Protein AF-A0AA37HU40-F1 (afdb_monomer_lite)

Organism: NCBI:txid374424

Foldseek 3Di:
DPDDPPDDPLLVVLVVLCVQQAAPDDLVSLVVSVVVLVVVLVVCVVVVHDPVSNVSSVVSNVSSVCRNDVPDPPPPPPPPPPPPDPDDDD

Structure (mmCIF, N/CA/C/O backbone):
data_AF-A0AA37HU40-F1
#
_entry.id   AF-A0AA37HU40-F1
#
loop_
_atom_site.group_PDB
_atom_site.id
_atom_site.type_symbol
_atom_site.label_atom_id
_atom_site.label_alt_id
_atom_site.label_comp_id
_atom_site.label_asym_id
_atom_site.label_entity_id
_atom_site.label_seq_id
_atom_site.pdbx_PDB_ins_code
_atom_site.Cartn_x
_atom_site.Cartn_y
_atom_site.Cartn_z
_atom_site.occupancy
_atom_site.B_iso_or_equiv
_atom_site.auth_seq_id
_atom_site.auth_comp_id
_atom_site.auth_asym_id
_atom_site.auth_atom_id
_atom_site.pdbx_PDB_model_num
ATOM 1 N N . MET A 1 1 ? 28.253 -13.503 7.922 1.00 45.81 1 MET A N 1
ATOM 2 C CA . MET A 1 1 ? 26.828 -13.133 7.791 1.00 45.81 1 MET A CA 1
ATOM 3 C C . MET A 1 1 ? 26.527 -13.023 6.309 1.00 45.81 1 MET A C 1
ATOM 5 O O . MET A 1 1 ? 27.379 -12.467 5.622 1.00 45.81 1 MET A O 1
ATOM 9 N N . PRO A 1 2 ? 25.434 -13.609 5.793 1.00 48.03 2 PRO A N 1
ATOM 10 C CA . PRO A 1 2 ? 25.098 -13.443 4.383 1.00 48.03 2 PRO A CA 1
ATOM 11 C C . PRO A 1 2 ? 24.848 -11.952 4.098 1.00 48.03 2 PRO A C 1
ATOM 13 O O . PRO A 1 2 ? 24.357 -11.253 4.991 1.00 48.03 2 PRO A O 1
ATOM 16 N N . PRO A 1 3 ? 25.222 -11.443 2.913 1.00 54.69 3 PRO A N 1
ATOM 17 C CA . PRO A 1 3 ? 24.932 -10.068 2.541 1.00 54.69 3 PRO A CA 1
ATOM 18 C C . PRO A 1 3 ? 23.414 -9.897 2.490 1.00 54.69 3 PRO A C 1
ATOM 20 O O . PRO A 1 3 ? 22.721 -10.619 1.778 1.00 54.69 3 PRO A O 1
ATOM 23 N N . VAL A 1 4 ? 22.899 -8.976 3.300 1.00 59.94 4 VAL A N 1
ATOM 24 C CA . VAL A 1 4 ? 21.511 -8.532 3.193 1.00 59.94 4 VAL A CA 1
ATOM 25 C C . V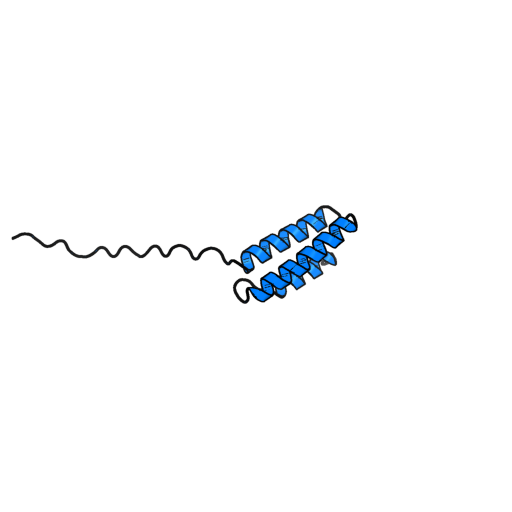AL A 1 4 ? 21.459 -7.700 1.920 1.00 59.94 4 VAL A C 1
ATOM 27 O O . VAL A 1 4 ? 22.118 -6.662 1.846 1.00 59.94 4 VAL A O 1
ATOM 30 N N . GLU A 1 5 ? 20.774 -8.195 0.889 1.00 58.81 5 GLU A N 1
ATOM 31 C CA . GLU A 1 5 ? 20.570 -7.406 -0.323 1.00 58.81 5 GLU A CA 1
ATOM 32 C C . GLU A 1 5 ? 19.895 -6.078 0.041 1.00 58.81 5 GLU A C 1
ATOM 34 O O . GLU A 1 5 ? 19.017 -6.060 0.913 1.00 58.81 5 GLU A O 1
ATOM 39 N N . PRO A 1 6 ? 20.309 -4.958 -0.578 1.00 58.19 6 PRO A N 1
ATOM 40 C CA . PRO A 1 6 ? 19.695 -3.672 -0.308 1.00 58.19 6 PRO A CA 1
ATOM 41 C C . PRO A 1 6 ? 18.212 -3.761 -0.657 1.00 58.19 6 PRO A C 1
ATOM 43 O O . PRO A 1 6 ? 17.830 -4.033 -1.796 1.00 58.19 6 PRO A O 1
ATOM 46 N N . VAL A 1 7 ? 17.378 -3.552 0.356 1.00 64.19 7 VAL A N 1
ATOM 47 C CA . VAL A 1 7 ? 15.933 -3.479 0.201 1.00 64.19 7 VAL A CA 1
ATOM 48 C C . VAL A 1 7 ? 15.636 -2.356 -0.794 1.00 64.19 7 VAL A C 1
ATOM 50 O O . VAL A 1 7 ? 16.153 -1.247 -0.668 1.00 64.19 7 VAL A O 1
ATOM 53 N N . SER A 1 8 ? 14.851 -2.657 -1.834 1.00 72.50 8 SER A N 1
ATOM 54 C CA . SER A 1 8 ? 14.454 -1.649 -2.822 1.00 72.50 8 SER A CA 1
ATOM 55 C C . SER A 1 8 ? 13.823 -0.448 -2.097 1.00 72.50 8 SER A C 1
ATOM 57 O O . SER A 1 8 ? 12.988 -0.662 -1.216 1.00 72.50 8 SER A O 1
ATOM 59 N N . PRO A 1 9 ? 14.153 0.807 -2.456 1.00 76.19 9 PRO A N 1
ATOM 60 C CA . PRO A 1 9 ? 13.650 2.000 -1.763 1.00 76.19 9 PRO A CA 1
ATOM 61 C C . PRO A 1 9 ? 12.115 2.091 -1.745 1.00 76.19 9 PRO A C 1
ATOM 63 O O . PRO A 1 9 ? 11.520 2.677 -0.837 1.00 76.19 9 PRO A O 1
ATOM 66 N N . VAL A 1 10 ? 11.447 1.462 -2.719 1.00 77.69 10 VAL A N 1
ATOM 67 C CA . VAL A 1 10 ? 9.986 1.320 -2.710 1.00 77.69 10 VAL A CA 1
ATOM 68 C C . VAL A 1 10 ? 9.530 0.403 -1.579 1.00 77.69 10 VAL A C 1
ATOM 70 O O . VAL A 1 10 ? 8.572 0.718 -0.881 1.00 77.69 10 VAL A O 1
ATOM 73 N N . LEU A 1 11 ? 10.220 -0.716 -1.368 1.00 77.31 11 LEU A N 1
ATOM 74 C CA . LEU A 1 11 ? 9.884 -1.677 -0.325 1.00 77.31 11 LEU A CA 1
ATOM 75 C C . LEU A 1 11 ? 10.030 -1.049 1.073 1.00 77.31 11 LEU A C 1
ATOM 77 O O . LEU A 1 11 ? 9.138 -1.217 1.897 1.00 77.31 11 LEU A O 1
ATOM 81 N N . ASP A 1 12 ? 11.080 -0.258 1.310 1.00 82.56 12 ASP A N 1
ATOM 82 C CA . ASP A 1 12 ? 11.263 0.492 2.567 1.00 82.56 12 ASP A CA 1
ATOM 83 C C . ASP A 1 12 ? 10.133 1.501 2.809 1.00 82.56 12 ASP A C 1
ATOM 85 O O . ASP A 1 12 ? 9.636 1.653 3.931 1.00 82.56 12 ASP A O 1
ATOM 89 N N . THR A 1 13 ? 9.676 2.160 1.743 1.00 83.00 13 THR A N 1
ATOM 90 C CA . THR A 1 13 ? 8.541 3.088 1.804 1.00 83.00 13 THR A CA 1
ATOM 91 C C . THR A 1 13 ? 7.247 2.354 2.165 1.00 83.00 13 THR A C 1
ATOM 93 O O . THR A 1 13 ? 6.481 2.819 3.011 1.00 83.00 13 THR A O 1
ATOM 96 N N . LEU A 1 14 ? 7.012 1.183 1.567 1.00 82.38 14 LEU A N 1
ATOM 97 C CA . LEU A 1 14 ? 5.845 0.349 1.854 1.00 82.38 14 LEU A CA 1
ATOM 98 C C . LEU A 1 14 ? 5.873 -0.211 3.280 1.00 82.38 14 LEU A C 1
ATOM 100 O O . LEU A 1 14 ? 4.850 -0.200 3.961 1.00 82.38 14 LEU A O 1
ATOM 104 N N . LEU A 1 15 ? 7.035 -0.659 3.754 1.00 81.06 15 LEU A N 1
ATOM 105 C CA . LEU A 1 15 ? 7.206 -1.144 5.124 1.00 81.06 15 LEU A CA 1
ATOM 106 C C . LEU A 1 15 ? 6.961 -0.031 6.144 1.00 81.06 15 LEU A C 1
ATOM 108 O O . LEU A 1 15 ? 6.271 -0.255 7.137 1.00 81.06 15 LEU A O 1
ATOM 112 N N . SER A 1 16 ? 7.455 1.177 5.870 1.00 83.62 16 SER A N 1
ATOM 113 C CA . SER A 1 16 ? 7.202 2.348 6.715 1.00 83.62 16 SER A CA 1
ATOM 114 C C . SER A 1 16 ? 5.709 2.696 6.772 1.00 83.62 16 SER A C 1
ATOM 116 O O . SER A 1 16 ? 5.175 2.934 7.852 1.00 83.62 16 SER A O 1
ATOM 118 N N . LEU A 1 17 ? 5.005 2.645 5.633 1.00 79.44 17 LEU A N 1
ATOM 119 C CA . LEU A 1 17 ? 3.549 2.847 5.569 1.00 79.44 17 LEU A CA 1
ATOM 120 C C . LEU A 1 17 ? 2.767 1.806 6.379 1.00 79.44 17 LEU A C 1
ATOM 122 O O . LEU A 1 17 ? 1.797 2.145 7.053 1.00 79.44 17 LEU A O 1
ATOM 126 N N . LEU A 1 18 ? 3.186 0.542 6.327 1.00 75.69 18 LEU A N 1
ATOM 127 C C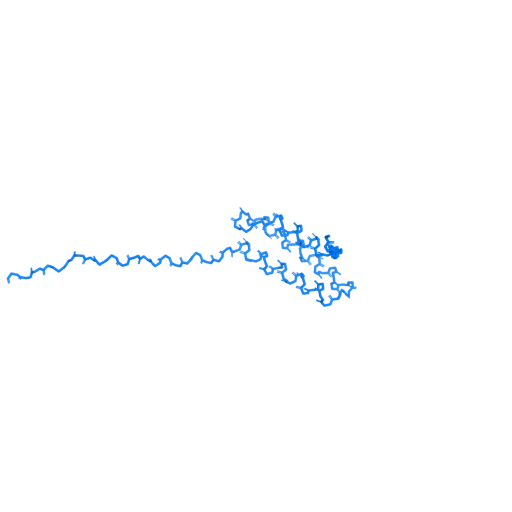A . LEU A 1 18 ? 2.558 -0.533 7.096 1.00 75.69 18 LEU A CA 1
ATOM 128 C C . LEU A 1 18 ? 2.835 -0.408 8.600 1.00 75.69 18 LEU A C 1
ATOM 130 O O . LEU A 1 18 ? 1.978 -0.759 9.409 1.00 75.69 18 LEU A O 1
ATOM 134 N N . ALA A 1 19 ? 4.000 0.117 8.984 1.00 78.88 19 ALA A N 1
ATOM 135 C CA . ALA A 1 19 ? 4.339 0.370 10.381 1.00 78.88 19 ALA A CA 1
ATOM 136 C C . ALA A 1 19 ? 3.519 1.519 10.999 1.00 78.88 19 ALA A C 1
ATOM 138 O O . ALA A 1 19 ? 3.237 1.481 12.196 1.00 78.88 19 ALA A O 1
ATOM 139 N N . GLU A 1 20 ? 3.103 2.513 10.204 1.00 72.94 20 GLU A N 1
ATOM 140 C CA . GLU A 1 20 ? 2.249 3.626 10.658 1.00 72.94 20 GLU A CA 1
ATOM 141 C C . GLU A 1 20 ? 0.816 3.191 11.014 1.00 72.94 20 GLU A C 1
ATOM 143 O O . GLU A 1 20 ? 0.160 3.846 11.825 1.00 72.94 20 GLU A O 1
ATOM 148 N N . ALA A 1 21 ? 0.326 2.086 10.444 1.00 65.62 21 ALA A N 1
ATOM 149 C CA . ALA A 1 21 ? -1.035 1.591 10.645 1.00 65.62 21 ALA A CA 1
ATOM 150 C C . ALA A 1 21 ? -1.048 0.127 11.130 1.00 65.62 21 ALA A C 1
ATOM 152 O O . ALA A 1 21 ? -1.457 -0.773 10.387 1.00 65.62 21 ALA A O 1
ATOM 153 N N . PRO A 1 22 ? -0.627 -0.146 12.382 1.00 63.72 22 PRO A N 1
ATOM 154 C CA . PRO A 1 22 ? -0.692 -1.490 12.932 1.00 63.72 22 PRO A CA 1
ATOM 155 C C . PRO A 1 22 ? -2.150 -1.990 12.994 1.00 63.72 22 PRO A C 1
ATOM 157 O O . PRO A 1 22 ? -3.068 -1.223 13.314 1.00 63.72 22 PRO A O 1
ATOM 160 N N . PRO A 1 23 ? -2.389 -3.281 12.703 1.00 62.47 23 PRO A N 1
ATOM 161 C CA . PRO A 1 23 ? -3.729 -3.848 12.581 1.00 62.47 23 PRO A CA 1
ATOM 162 C C . PRO A 1 23 ? -4.586 -3.638 13.833 1.00 62.47 23 PRO A C 1
ATOM 164 O O . PRO A 1 23 ? -4.172 -3.948 14.948 1.00 62.47 23 PRO A O 1
ATOM 167 N N . GLY A 1 24 ? -5.816 -3.152 13.633 1.00 61.00 24 GLY A N 1
ATOM 168 C CA . GLY A 1 24 ? -6.836 -3.039 14.679 1.00 61.00 24 GLY A CA 1
ATOM 169 C C . GLY A 1 24 ? -6.681 -1.878 15.667 1.00 61.00 24 GLY A C 1
ATOM 170 O O . GLY A 1 24 ? -7.468 -1.818 16.611 1.00 61.00 24 GLY A O 1
ATOM 171 N N . HIS A 1 25 ? -5.715 -0.972 15.477 1.00 61.78 25 HIS A N 1
ATOM 172 C CA . HIS A 1 25 ? -5.441 0.089 16.452 1.00 61.78 25 HIS A CA 1
ATOM 173 C C . HIS A 1 25 ? -6.110 1.433 16.137 1.00 61.78 25 HIS A C 1
ATOM 175 O O . HIS A 1 25 ? -6.659 2.054 17.047 1.00 61.78 25 HIS A O 1
ATOM 181 N N . ASP A 1 26 ? -6.095 1.872 14.873 1.00 72.88 26 ASP A N 1
ATOM 182 C CA . ASP A 1 26 ? -6.673 3.157 14.469 1.00 72.88 26 ASP A CA 1
ATOM 183 C C . ASP A 1 26 ? -7.127 3.150 12.999 1.00 72.88 26 ASP A C 1
ATOM 185 O O . ASP A 1 26 ? -6.330 3.046 12.064 1.00 72.88 26 ASP A O 1
ATOM 189 N N . ARG A 1 27 ? -8.441 3.299 12.797 1.00 74.06 27 ARG A N 1
ATOM 190 C CA . ARG A 1 27 ? -9.057 3.370 11.469 1.00 74.06 27 ARG A CA 1
ATOM 191 C C . ARG A 1 27 ? -8.588 4.597 10.682 1.00 74.06 27 ARG A C 1
ATOM 193 O O . ARG A 1 27 ? -8.396 4.482 9.477 1.00 74.06 27 ARG A O 1
ATOM 200 N N . LYS A 1 28 ? -8.379 5.745 11.337 1.00 81.12 28 LYS A N 1
ATOM 201 C CA . LYS A 1 28 ? -7.922 6.968 10.657 1.00 81.12 28 LYS A CA 1
ATOM 202 C C . LYS A 1 28 ? -6.486 6.828 10.168 1.00 81.12 28 LYS A C 1
ATOM 204 O O . LYS A 1 28 ? -6.182 7.260 9.062 1.00 81.12 28 LYS A O 1
ATOM 209 N N . ALA A 1 29 ? -5.623 6.194 10.961 1.00 79.31 29 ALA A N 1
ATOM 210 C CA . ALA A 1 29 ? -4.256 5.892 10.545 1.00 79.31 29 ALA A CA 1
ATOM 211 C C . ALA A 1 29 ? -4.238 4.966 9.318 1.00 79.31 29 ALA A C 1
ATOM 213 O O . ALA A 1 29 ? -3.496 5.213 8.371 1.00 79.31 29 ALA A O 1
ATOM 214 N N . ALA A 1 30 ? -5.108 3.951 9.291 1.00 76.75 30 ALA A N 1
ATOM 215 C CA . ALA A 1 30 ? -5.226 3.052 8.147 1.00 76.75 30 ALA A CA 1
ATOM 216 C C . ALA A 1 30 ? -5.786 3.745 6.888 1.00 76.75 30 ALA A C 1
ATOM 218 O O . ALA A 1 30 ? -5.279 3.513 5.792 1.00 76.75 30 ALA A O 1
ATOM 219 N N . GLU A 1 31 ? -6.787 4.620 7.033 1.00 80.81 31 GLU A N 1
ATOM 220 C CA . GLU A 1 31 ? -7.309 5.451 5.934 1.00 80.81 31 GLU A CA 1
ATOM 221 C C . GLU A 1 31 ? -6.216 6.388 5.384 1.00 80.81 31 GLU A C 1
ATOM 223 O O . GLU A 1 31 ? -5.996 6.438 4.175 1.00 80.81 31 GLU A O 1
ATOM 228 N N . HIS A 1 32 ? -5.449 7.046 6.257 1.00 84.06 32 HIS A N 1
ATOM 229 C CA . HIS A 1 32 ? -4.340 7.916 5.857 1.00 84.06 32 HIS A CA 1
ATOM 230 C C . HIS A 1 32 ? -3.198 7.151 5.160 1.00 84.06 32 HIS A C 1
ATOM 232 O O . HIS A 1 32 ? -2.652 7.612 4.155 1.00 84.06 32 HIS A O 1
ATOM 238 N N . ALA A 1 33 ? -2.848 5.958 5.650 1.00 84.56 33 ALA A N 1
ATOM 239 C CA . ALA A 1 33 ? -1.866 5.092 5.000 1.00 84.56 33 ALA A CA 1
ATOM 240 C C . ALA A 1 33 ? -2.347 4.626 3.613 1.00 84.56 33 ALA A C 1
ATOM 242 O O . ALA A 1 33 ? -1.553 4.586 2.671 1.00 84.56 33 ALA A O 1
ATOM 243 N N . ALA A 1 34 ? -3.645 4.340 3.460 1.00 84.19 34 ALA A N 1
ATOM 244 C CA . ALA A 1 34 ? -4.239 3.995 2.171 1.00 84.19 34 ALA A CA 1
ATOM 245 C C . ALA A 1 34 ? -4.171 5.161 1.169 1.00 84.19 34 ALA A C 1
ATOM 247 O O . ALA A 1 34 ? -3.758 4.951 0.031 1.00 84.19 34 ALA A O 1
ATOM 248 N N . GLU A 1 35 ? -4.468 6.395 1.592 1.00 87.62 35 GLU A N 1
ATOM 249 C CA . GLU A 1 35 ? -4.340 7.580 0.730 1.00 87.62 35 GLU A CA 1
ATOM 250 C C . GLU A 1 35 ? -2.901 7.804 0.245 1.00 87.62 35 GLU A C 1
ATOM 252 O O . GLU A 1 35 ? -2.665 8.178 -0.907 1.00 87.62 35 GLU A O 1
ATOM 257 N N . ARG A 1 36 ? -1.909 7.589 1.117 1.00 89.38 36 ARG A N 1
ATOM 258 C CA . ARG A 1 36 ? -0.494 7.688 0.731 1.00 89.38 36 ARG A CA 1
ATOM 259 C C . ARG A 1 36 ? -0.107 6.598 -0.266 1.00 89.38 36 ARG A C 1
ATOM 261 O O . ARG A 1 36 ? 0.635 6.884 -1.206 1.00 89.38 36 ARG A O 1
ATOM 268 N N . LEU A 1 37 ? -0.620 5.383 -0.081 1.00 89.25 37 LEU A N 1
ATOM 269 C CA . LEU A 1 37 ? -0.398 4.272 -1.000 1.00 89.25 37 LEU A CA 1
ATOM 270 C C . LEU A 1 37 ? -1.026 4.534 -2.378 1.00 89.25 37 LEU A C 1
ATOM 272 O O . LEU A 1 37 ? -0.385 4.249 -3.384 1.00 89.25 37 LEU A O 1
ATOM 276 N N . ASP A 1 38 ? -2.212 5.149 -2.437 1.00 89.62 38 ASP A N 1
ATOM 277 C CA . ASP A 1 38 ? -2.857 5.554 -3.697 1.00 89.62 38 ASP A CA 1
ATOM 278 C C . ASP A 1 38 ? -1.990 6.544 -4.491 1.00 89.62 38 ASP A C 1
ATOM 280 O O . ASP A 1 38 ? -1.818 6.402 -5.704 1.00 89.62 38 ASP A O 1
ATOM 284 N N . ARG A 1 39 ? -1.388 7.534 -3.815 1.00 90.62 39 ARG A N 1
ATOM 285 C CA . ARG A 1 39 ? -0.470 8.492 -4.462 1.00 90.62 39 ARG A CA 1
ATOM 286 C C . ARG A 1 39 ? 0.788 7.806 -4.987 1.00 90.62 39 ARG A C 1
ATOM 288 O O . ARG A 1 39 ? 1.254 8.142 -6.074 1.00 90.62 39 ARG A O 1
ATOM 295 N N . LEU A 1 40 ? 1.325 6.854 -4.225 1.00 89.50 40 LEU A N 1
ATOM 296 C CA . LEU A 1 40 ? 2.489 6.069 -4.628 1.00 89.50 40 LEU A CA 1
ATOM 297 C C . LEU A 1 40 ? 2.168 5.189 -5.846 1.00 89.50 40 LEU A C 1
ATOM 299 O O . LEU A 1 40 ? 2.961 5.135 -6.780 1.00 89.50 40 LEU A O 1
ATOM 303 N N . GLU A 1 41 ? 0.996 4.548 -5.871 1.00 90.31 41 GLU A N 1
ATOM 304 C CA . GLU A 1 41 ? 0.528 3.763 -7.017 1.00 90.31 41 GLU A CA 1
ATOM 305 C C . GLU A 1 41 ? 0.365 4.635 -8.264 1.00 90.31 41 GLU A C 1
ATOM 307 O O . GLU A 1 41 ? 0.802 4.250 -9.350 1.00 90.31 41 GLU A O 1
ATOM 312 N N . TYR A 1 42 ? -0.229 5.821 -8.112 1.00 91.19 42 TYR A N 1
ATOM 313 C CA . TYR A 1 42 ? -0.379 6.772 -9.208 1.00 91.19 42 TYR A CA 1
ATOM 314 C C . TYR A 1 42 ? 0.980 7.184 -9.787 1.00 91.19 42 TYR A C 1
ATOM 316 O O . TYR A 1 42 ? 1.175 7.090 -10.998 1.00 91.19 42 TYR A O 1
ATOM 324 N N . ALA A 1 43 ? 1.927 7.582 -8.931 1.00 90.25 43 ALA A N 1
ATOM 325 C CA . ALA A 1 43 ? 3.276 7.952 -9.355 1.00 90.25 43 ALA A CA 1
ATOM 326 C C . ALA A 1 43 ? 3.992 6.780 -10.044 1.00 90.25 43 ALA A C 1
ATOM 328 O O . ALA A 1 43 ? 4.521 6.940 -11.138 1.00 90.25 43 ALA A O 1
ATOM 329 N N . ALA A 1 44 ? 3.917 5.577 -9.467 1.00 89.12 44 ALA A N 1
ATOM 330 C CA . ALA A 1 44 ? 4.519 4.379 -10.043 1.00 89.12 44 ALA A CA 1
ATOM 331 C C . ALA A 1 44 ? 3.954 4.054 -11.436 1.00 89.12 44 ALA A C 1
ATOM 333 O O . ALA A 1 44 ? 4.705 3.701 -12.341 1.00 89.12 44 ALA A O 1
ATOM 334 N N . ARG A 1 45 ? 2.638 4.192 -11.641 1.00 89.69 45 ARG A N 1
ATOM 335 C CA . ARG A 1 45 ? 2.021 3.989 -12.961 1.00 89.69 45 ARG A CA 1
ATOM 336 C C . ARG A 1 45 ? 2.426 5.071 -13.959 1.00 89.69 45 ARG A C 1
ATOM 338 O O . ARG A 1 45 ? 2.671 4.745 -15.117 1.00 89.69 45 ARG A O 1
ATOM 345 N N . TRP A 1 46 ? 2.485 6.327 -13.521 1.00 92.25 46 TRP A N 1
ATOM 346 C CA . TRP A 1 46 ? 2.898 7.451 -14.362 1.00 92.25 46 TRP A CA 1
ATOM 347 C C . TRP A 1 46 ? 4.351 7.313 -14.831 1.00 92.25 46 TRP A C 1
ATOM 349 O O . TRP A 1 46 ? 4.637 7.516 -16.008 1.00 92.25 46 TRP A O 1
ATOM 359 N N . ASP A 1 47 ? 5.238 6.876 -13.938 1.00 90.69 47 ASP A N 1
ATOM 360 C CA . ASP A 1 47 ? 6.665 6.683 -14.214 1.00 90.69 47 ASP A CA 1
ATOM 361 C C . ASP A 1 47 ? 6.977 5.360 -14.941 1.00 90.69 47 ASP A C 1
ATOM 363 O O . ASP A 1 47 ? 8.138 5.059 -15.216 1.00 90.69 47 ASP A O 1
ATOM 367 N N . GLY A 1 48 ? 5.962 4.548 -15.262 1.00 89.94 48 GLY A N 1
ATOM 368 C CA . GLY A 1 48 ? 6.151 3.264 -15.942 1.00 89.94 48 GLY A CA 1
ATOM 369 C C . GLY A 1 48 ? 6.897 2.233 -15.092 1.00 89.94 48 GLY A C 1
ATOM 370 O O . GLY A 1 48 ? 7.719 1.478 -15.611 1.00 89.94 48 GLY A O 1
ATOM 371 N N . ALA A 1 49 ? 6.638 2.212 -13.782 1.00 88.62 49 ALA A N 1
ATOM 372 C CA . ALA A 1 49 ? 7.289 1.309 -12.844 1.00 88.62 49 ALA A CA 1
ATOM 373 C C . ALA A 1 49 ? 7.139 -0.167 -13.241 1.00 88.62 49 ALA A C 1
ATOM 375 O O . ALA A 1 49 ? 6.131 -0.595 -13.809 1.00 88.62 49 ALA A O 1
ATOM 376 N N . ALA A 1 50 ? 8.151 -0.954 -12.876 1.00 89.62 50 ALA A N 1
ATOM 377 C CA . ALA A 1 50 ? 8.193 -2.378 -13.161 1.00 89.62 50 ALA A CA 1
ATOM 378 C C . ALA A 1 50 ? 7.002 -3.136 -12.525 1.00 89.62 50 ALA A C 1
ATOM 380 O O . ALA A 1 50 ? 6.495 -2.725 -11.471 1.00 89.62 50 ALA A O 1
ATOM 381 N N . PRO A 1 51 ? 6.562 -4.260 -13.122 1.00 87.75 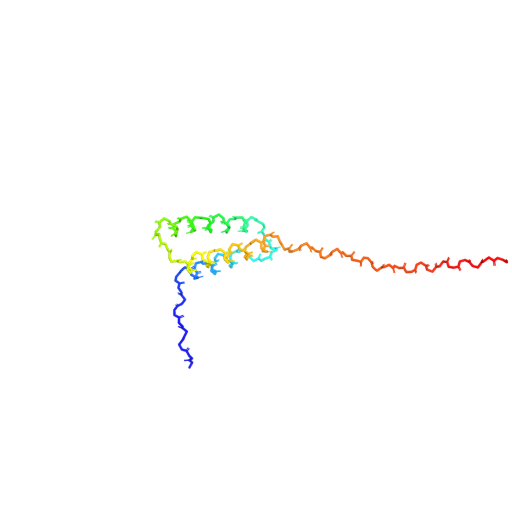51 PRO A N 1
ATOM 382 C CA . PRO A 1 51 ? 5.455 -5.064 -12.601 1.00 87.75 51 PRO A CA 1
ATOM 383 C C . PRO A 1 51 ? 5.627 -5.482 -11.134 1.00 87.75 51 PRO A C 1
ATOM 385 O O . PRO A 1 51 ? 4.653 -5.519 -10.384 1.00 87.75 51 PRO A O 1
ATOM 388 N N . GLU A 1 52 ? 6.858 -5.751 -10.704 1.00 88.56 52 GLU A N 1
ATOM 389 C CA . GLU A 1 52 ? 7.217 -6.134 -9.337 1.00 88.56 52 GLU A CA 1
ATOM 390 C C . GLU A 1 52 ? 6.883 -5.022 -8.336 1.00 88.56 52 GLU A C 1
ATOM 392 O O . GLU A 1 52 ? 6.363 -5.286 -7.252 1.00 88.56 52 GLU A O 1
ATOM 397 N N . THR A 1 53 ? 7.119 -3.768 -8.723 1.00 86.94 53 THR A N 1
ATOM 398 C CA . THR A 1 53 ? 6.786 -2.586 -7.923 1.00 86.94 53 THR A CA 1
ATOM 399 C C . THR A 1 53 ? 5.277 -2.472 -7.741 1.00 86.94 53 THR A C 1
ATOM 401 O O . THR A 1 53 ? 4.796 -2.304 -6.622 1.00 86.94 53 THR A O 1
ATOM 404 N N . LEU A 1 54 ? 4.508 -2.620 -8.823 1.00 87.94 54 LEU A N 1
ATOM 405 C CA . LEU A 1 54 ? 3.044 -2.576 -8.764 1.00 87.94 54 LEU A CA 1
ATOM 406 C C . LEU A 1 54 ? 2.475 -3.737 -7.935 1.00 87.94 54 LEU A C 1
ATOM 408 O O . LEU A 1 54 ? 1.539 -3.541 -7.159 1.00 87.94 54 LEU A O 1
ATOM 412 N N . ALA A 1 55 ? 3.070 -4.928 -8.041 1.00 89.00 55 ALA A N 1
ATOM 413 C CA . ALA A 1 55 ? 2.701 -6.082 -7.228 1.00 89.00 55 ALA A CA 1
ATOM 414 C C . ALA A 1 55 ? 2.976 -5.843 -5.733 1.00 89.00 55 ALA A C 1
ATOM 416 O O . ALA A 1 55 ? 2.136 -6.176 -4.896 1.00 89.00 55 ALA A O 1
ATOM 417 N N . ALA A 1 56 ? 4.105 -5.217 -5.387 1.00 89.00 56 ALA A N 1
ATOM 418 C CA . ALA A 1 56 ? 4.426 -4.856 -4.007 1.00 89.00 56 ALA A CA 1
ATOM 419 C C . ALA A 1 56 ? 3.419 -3.846 -3.428 1.00 89.00 56 ALA A C 1
ATOM 421 O O . ALA A 1 56 ? 2.943 -4.021 -2.305 1.00 89.00 56 ALA A O 1
ATOM 422 N N . ILE A 1 57 ? 3.034 -2.835 -4.213 1.00 88.38 57 ILE A N 1
ATOM 423 C CA . ILE A 1 57 ? 2.007 -1.848 -3.843 1.00 88.38 57 ILE A CA 1
ATOM 424 C C . ILE A 1 57 ? 0.654 -2.533 -3.608 1.00 88.38 57 ILE A C 1
ATOM 426 O O . ILE A 1 57 ? 0.012 -2.303 -2.581 1.00 88.38 57 ILE A O 1
ATOM 430 N N . ALA A 1 58 ? 0.238 -3.429 -4.508 1.00 87.38 58 ALA A N 1
ATOM 431 C CA . ALA A 1 58 ? -0.993 -4.201 -4.348 1.00 87.38 58 ALA A CA 1
ATOM 432 C C . ALA A 1 58 ? -0.964 -5.086 -3.086 1.00 87.38 58 ALA A C 1
ATOM 434 O O . ALA A 1 58 ? -1.950 -5.149 -2.346 1.00 87.38 58 ALA A O 1
ATOM 435 N N . GLY A 1 59 ? 0.178 -5.717 -2.797 1.00 88.69 59 GLY A N 1
ATOM 436 C CA . GLY A 1 59 ? 0.396 -6.485 -1.571 1.00 88.69 59 GLY A CA 1
ATOM 437 C C . GLY A 1 59 ? 0.266 -5.627 -0.310 1.00 88.69 59 GLY A C 1
A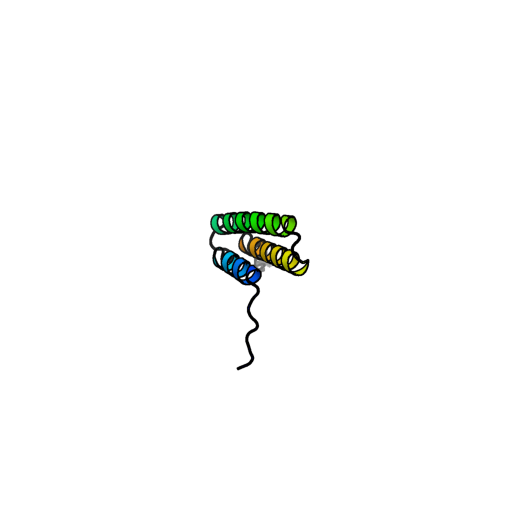TOM 438 O O . GLY A 1 59 ? -0.463 -5.992 0.613 1.00 88.69 59 GLY A O 1
ATOM 439 N N . ALA A 1 60 ? 0.889 -4.447 -0.287 1.00 87.50 60 ALA A N 1
ATOM 440 C CA . ALA A 1 60 ? 0.753 -3.502 0.820 1.00 87.50 60 ALA A CA 1
ATOM 441 C C . ALA A 1 60 ? -0.704 -3.049 1.017 1.00 87.50 60 ALA A C 1
ATOM 443 O O . ALA A 1 60 ? -1.173 -2.963 2.153 1.00 87.50 60 ALA A O 1
ATOM 444 N N . ARG A 1 61 ? -1.460 -2.846 -0.072 1.00 85.56 61 ARG A N 1
ATOM 445 C CA . ARG A 1 61 ? -2.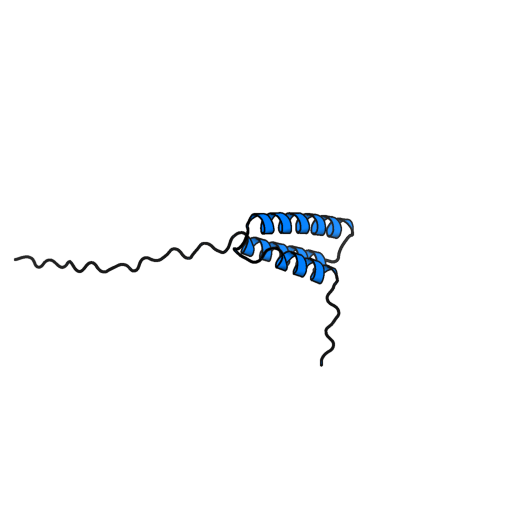890 -2.501 -0.007 1.00 85.56 61 ARG A CA 1
ATOM 446 C C . ARG A 1 61 ? -3.709 -3.603 0.654 1.00 85.56 61 ARG A C 1
ATOM 448 O O . ARG A 1 61 ? -4.551 -3.320 1.504 1.00 85.56 61 ARG A O 1
ATOM 455 N N . MET A 1 62 ? -3.462 -4.857 0.278 1.00 84.88 62 MET A N 1
ATOM 456 C CA . MET A 1 62 ? -4.126 -6.011 0.883 1.00 84.88 62 MET A CA 1
ATOM 457 C C . MET A 1 62 ? -3.842 -6.085 2.390 1.00 84.88 62 MET A C 1
ATOM 459 O O . MET A 1 62 ? -4.767 -6.291 3.175 1.00 84.88 62 MET A O 1
ATOM 463 N N . LEU A 1 63 ? -2.593 -5.856 2.803 1.00 82.12 63 LEU A N 1
ATOM 464 C CA . LEU A 1 63 ? -2.202 -5.844 4.216 1.00 82.12 63 LEU A CA 1
ATOM 465 C C . LEU A 1 63 ? -2.859 -4.694 4.997 1.00 82.12 63 LEU A C 1
ATOM 467 O O . LEU A 1 63 ? -3.384 -4.930 6.085 1.00 82.12 63 LEU A O 1
ATOM 471 N N . LEU A 1 64 ? -2.918 -3.484 4.430 1.00 78.75 64 LEU A N 1
ATOM 472 C CA . LEU A 1 64 ? -3.653 -2.356 5.021 1.00 78.75 64 LEU A CA 1
ATOM 473 C C . LEU A 1 64 ? -5.155 -2.646 5.144 1.00 78.75 64 LEU A C 1
ATOM 475 O O . LEU A 1 64 ? -5.762 -2.329 6.164 1.00 78.75 64 LEU A O 1
ATOM 479 N N . GLY A 1 65 ? -5.758 -3.291 4.141 1.00 75.88 65 GLY A N 1
ATOM 480 C CA . GLY A 1 65 ? -7.163 -3.702 4.182 1.00 75.88 65 GLY A CA 1
ATOM 481 C C . GLY A 1 65 ? -7.458 -4.676 5.327 1.00 75.88 65 GLY A C 1
ATOM 482 O O . GLY A 1 65 ? -8.441 -4.500 6.048 1.00 75.88 65 GLY A O 1
ATOM 483 N N . LEU A 1 66 ? -6.571 -5.653 5.545 1.00 70.56 66 LEU A N 1
ATOM 484 C CA . LEU A 1 66 ? -6.643 -6.580 6.682 1.00 70.56 66 LEU A CA 1
ATOM 485 C C . LEU A 1 66 ? -6.444 -5.872 8.032 1.00 70.56 66 LEU A C 1
ATOM 487 O O . LEU A 1 66 ? -7.039 -6.274 9.031 1.00 70.56 66 LEU A O 1
ATOM 491 N N . ALA A 1 67 ? -5.620 -4.824 8.070 1.00 66.50 67 ALA A N 1
ATOM 492 C CA . ALA A 1 67 ? -5.356 -4.034 9.268 1.00 66.50 67 ALA A CA 1
ATOM 493 C C . ALA A 1 67 ? -6.519 -3.105 9.655 1.00 66.50 67 ALA A C 1
ATOM 495 O O . ALA A 1 67 ? -6.849 -3.001 10.840 1.00 66.50 67 ALA A O 1
ATOM 496 N N . ALA A 1 68 ? -7.152 -2.461 8.670 1.00 65.56 68 ALA A N 1
ATOM 497 C CA . ALA A 1 68 ? -8.289 -1.557 8.853 1.00 65.56 68 ALA A CA 1
ATOM 498 C C . ALA A 1 68 ? -9.577 -2.303 9.235 1.00 65.56 68 ALA A C 1
ATOM 500 O O . ALA A 1 68 ? -10.370 -1.824 10.047 1.00 65.56 68 ALA A O 1
ATOM 501 N N . TYR A 1 69 ? -9.768 -3.491 8.661 1.00 60.88 69 TYR A N 1
ATOM 502 C CA . TYR A 1 69 ? -10.871 -4.392 8.963 1.00 60.88 69 TYR A CA 1
ATOM 503 C C . TYR A 1 69 ? -10.293 -5.708 9.481 1.00 60.88 69 TYR A C 1
ATOM 505 O O . TYR A 1 69 ? -10.227 -6.678 8.719 1.00 60.88 69 TYR A O 1
ATOM 513 N N . PRO A 1 70 ? -9.873 -5.780 10.763 1.00 56.97 70 PRO A N 1
ATOM 514 C CA . PRO A 1 70 ? -9.517 -7.064 11.344 1.00 56.97 70 PRO A CA 1
ATOM 515 C C . PRO A 1 70 ? -10.704 -8.000 11.121 1.00 56.97 70 PRO A C 1
ATOM 517 O O . PRO A 1 70 ? -11.845 -7.624 11.402 1.00 56.97 70 PRO A O 1
ATOM 520 N N . CYS A 1 71 ? -10.424 -9.167 10.533 1.00 48.03 71 CYS A N 1
ATOM 521 C CA . CYS A 1 71 ? -11.398 -10.167 10.104 1.00 48.03 71 CYS A CA 1
ATOM 522 C C . CYS A 1 71 ? -12.619 -10.240 11.032 1.00 48.03 71 CYS A C 1
ATOM 524 O O . CYS A 1 71 ? -12.449 -10.145 12.254 1.00 48.03 71 CYS A O 1
ATOM 526 N N . PRO A 1 72 ? -13.834 -10.478 10.493 1.00 45.84 72 PRO A N 1
ATOM 527 C CA . PRO A 1 72 ? -15.036 -10.584 11.306 1.00 45.84 72 PRO A CA 1
ATOM 528 C C . PRO A 1 72 ? -14.746 -11.531 12.464 1.00 45.84 72 PRO A C 1
ATOM 530 O O . PRO A 1 72 ? -14.381 -12.691 12.243 1.00 45.84 72 PRO A O 1
ATOM 533 N N . ARG A 1 73 ? -14.833 -11.006 13.699 1.00 47.59 73 ARG A N 1
ATOM 534 C CA . ARG A 1 73 ? -14.758 -11.802 14.928 1.00 47.59 73 ARG A CA 1
ATOM 535 C C . ARG A 1 73 ? -15.566 -13.057 14.655 1.00 47.59 73 ARG A C 1
ATOM 537 O O . ARG A 1 73 ? -16.757 -12.926 14.367 1.00 47.59 73 ARG A O 1
ATOM 544 N N . ARG A 1 74 ? -14.911 -14.230 14.676 1.00 54.47 74 ARG A N 1
ATOM 545 C CA . ARG A 1 74 ? -15.580 -15.526 14.487 1.00 54.47 74 ARG A CA 1
ATOM 546 C C . ARG A 1 74 ? -16.926 -15.440 15.203 1.00 54.47 74 ARG A C 1
ATOM 548 O O . ARG A 1 74 ? -16.903 -15.059 16.381 1.00 54.47 74 ARG A O 1
ATOM 555 N N . PRO A 1 75 ? -18.065 -15.715 14.537 1.00 45.38 75 PRO A N 1
ATOM 556 C CA . PRO A 1 75 ? -19.341 -15.720 15.226 1.00 45.38 75 PRO A CA 1
ATOM 557 C C . PRO A 1 75 ? -19.142 -16.611 16.439 1.00 45.38 75 PRO A C 1
ATOM 559 O O . PRO A 1 75 ? -18.706 -17.757 16.311 1.00 45.38 75 PRO A O 1
ATOM 562 N N . ARG A 1 76 ? -19.306 -16.021 17.623 1.00 50.44 76 ARG A N 1
ATOM 563 C CA . ARG A 1 76 ? -19.180 -16.721 18.890 1.00 50.44 76 ARG A CA 1
ATOM 564 C C . ARG A 1 76 ? -20.229 -17.817 18.809 1.00 50.44 76 ARG A C 1
ATOM 566 O O . ARG A 1 76 ? -21.411 -17.535 18.978 1.00 50.44 76 ARG A O 1
ATOM 573 N N . ILE A 1 77 ? -19.817 -19.033 18.449 1.00 61.47 77 ILE A N 1
ATOM 574 C CA . ILE A 1 77 ? -20.665 -20.209 18.570 1.00 61.47 77 ILE A CA 1
ATOM 575 C C . ILE A 1 77 ? -20.888 -20.287 20.068 1.00 61.47 77 ILE A C 1
ATOM 577 O O . ILE A 1 77 ? -19.996 -20.683 20.818 1.00 61.47 77 ILE A O 1
ATOM 581 N N . ALA A 1 78 ? -22.024 -19.752 20.513 1.00 55.31 78 ALA A N 1
ATOM 582 C CA . ALA A 1 78 ? -22.442 -19.888 21.885 1.00 55.31 78 ALA A CA 1
ATOM 583 C C . ALA A 1 78 ? -22.381 -21.391 22.178 1.00 55.31 78 ALA A C 1
ATOM 585 O O . ALA A 1 78 ? -22.941 -22.165 21.389 1.00 55.31 78 ALA A O 1
ATOM 586 N N . PRO A 1 79 ? -21.672 -21.839 23.230 1.00 55.97 79 PRO A N 1
ATOM 587 C CA . PRO A 1 79 ? -21.804 -23.217 23.654 1.00 55.97 79 PRO A CA 1
ATOM 588 C C . PRO A 1 79 ? -23.297 -23.424 23.880 1.00 55.97 79 PRO A C 1
ATOM 590 O O . PRO A 1 79 ? -23.906 -22.730 24.697 1.00 55.97 79 PRO A O 1
ATOM 593 N N . ARG A 1 80 ? -23.912 -24.299 23.076 1.00 56.62 80 ARG A N 1
ATOM 594 C CA . ARG A 1 80 ? -25.273 -24.757 23.328 1.00 56.62 80 ARG A CA 1
ATOM 595 C C . ARG A 1 80 ? -25.208 -25.383 24.706 1.00 56.62 80 ARG A C 1
ATOM 597 O O . ARG A 1 80 ? -24.701 -26.489 24.846 1.00 56.62 80 ARG A O 1
ATOM 604 N N . HIS A 1 81 ? -25.629 -24.637 25.716 1.00 49.56 81 HIS A N 1
ATOM 605 C CA . HIS A 1 81 ? -25.878 -25.188 27.028 1.00 49.56 81 HIS A CA 1
ATOM 606 C C . HIS A 1 81 ? -26.940 -26.265 26.790 1.00 49.56 81 HIS A C 1
ATOM 608 O O . HIS A 1 81 ? -28.031 -25.913 26.330 1.00 49.56 81 HIS A O 1
ATOM 614 N N . PRO A 1 82 ? -26.659 -27.562 27.003 1.00 49.38 82 PRO A N 1
ATOM 615 C CA . PRO A 1 82 ? -27.743 -28.513 27.100 1.00 49.38 82 PRO A CA 1
ATOM 616 C C . PRO A 1 82 ? -28.499 -28.092 28.356 1.00 49.38 82 PRO A C 1
ATOM 618 O O . PRO A 1 82 ? -27.997 -28.203 29.476 1.00 49.38 82 PRO A O 1
ATOM 621 N N . THR A 1 83 ? -29.665 -27.484 28.170 1.00 54.06 83 THR A N 1
ATOM 622 C CA . THR A 1 83 ? -30.617 -27.275 29.247 1.00 54.06 83 THR A CA 1
ATOM 623 C C . THR A 1 83 ? -30.958 -28.651 29.792 1.00 54.06 83 THR A C 1
ATOM 625 O O . THR A 1 83 ? -31.715 -29.419 29.201 1.00 54.06 83 THR A O 1
ATOM 628 N N . ALA A 1 84 ? -30.345 -28.965 30.931 1.00 57.81 84 ALA A N 1
ATOM 629 C CA . ALA A 1 84 ? -30.858 -29.925 31.880 1.00 57.81 84 ALA A CA 1
ATOM 630 C C . ALA A 1 84 ? -32.339 -29.594 32.102 1.00 57.81 84 ALA A C 1
ATOM 632 O O . ALA A 1 84 ? -32.691 -28.533 32.617 1.00 57.81 84 ALA A O 1
ATOM 633 N N . GLY A 1 85 ? -33.203 -30.467 31.602 1.00 54.12 85 GLY A N 1
ATOM 634 C CA . GLY A 1 85 ? -34.636 -30.226 31.576 1.00 54.12 85 GLY A CA 1
ATOM 635 C C . GLY A 1 85 ? -35.432 -31.411 31.052 1.00 54.12 85 GLY A C 1
ATOM 636 O O . GLY A 1 85 ? -36.531 -31.213 30.548 1.00 54.12 85 GLY A O 1
ATOM 637 N N . ALA A 1 86 ? -34.908 -32.635 31.177 1.00 53.31 86 ALA A N 1
ATOM 638 C CA . ALA A 1 86 ? -35.754 -33.821 31.161 1.00 53.31 86 ALA A CA 1
ATOM 639 C C . ALA A 1 86 ? -36.573 -33.809 32.461 1.00 53.31 86 ALA A C 1
ATOM 641 O O . ALA A 1 86 ? -36.179 -34.378 33.476 1.00 53.31 86 ALA A O 1
ATOM 642 N N . ARG A 1 87 ? -37.687 -33.069 32.453 1.00 58.56 87 ARG A N 1
ATOM 643 C CA . ARG A 1 87 ? -38.745 -33.252 33.443 1.00 58.56 87 ARG A CA 1
ATOM 644 C C . ARG A 1 87 ? -39.295 -34.661 33.234 1.00 58.56 87 ARG A C 1
ATOM 646 O O . ARG A 1 87 ? -39.862 -34.943 32.182 1.00 58.56 87 ARG A O 1
ATOM 653 N N . LEU A 1 88 ? -39.081 -35.521 34.224 1.00 56.28 88 LEU A N 1
ATOM 654 C CA . LEU A 1 88 ? -39.810 -36.775 34.389 1.00 56.28 88 LEU A CA 1
ATOM 655 C C . LEU A 1 88 ? -41.321 -36.481 34.407 1.00 56.28 88 LEU A C 1
ATOM 657 O O . LEU A 1 88 ? -41.740 -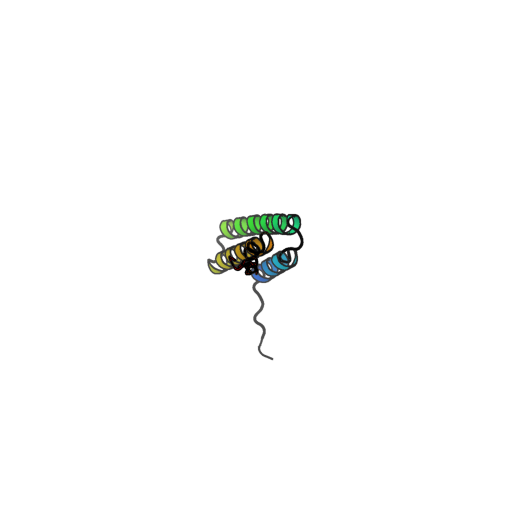35.621 35.189 1.00 56.28 88 LEU A O 1
ATOM 661 N N . PRO A 1 89 ? -42.142 -37.146 33.579 1.00 62.66 89 PRO A N 1
ATOM 662 C CA . PRO A 1 89 ? -43.569 -37.243 33.841 1.00 62.66 89 PRO A CA 1
ATOM 663 C C . PRO A 1 89 ? -43.841 -38.317 34.910 1.00 62.66 89 PRO A C 1
ATOM 665 O O . PRO A 1 89 ? -43.159 -39.342 34.943 1.00 62.66 89 PRO A O 1
ATOM 668 N N . ASN A 1 90 ? -44.807 -37.993 35.779 1.00 48.94 90 ASN A N 1
ATOM 669 C CA . ASN A 1 90 ? -45.358 -38.789 36.887 1.00 48.94 90 ASN A CA 1
ATOM 670 C C . ASN A 1 90 ? -45.727 -40.227 36.518 1.00 48.94 90 ASN A C 1
ATOM 672 O O . ASN A 1 90 ? -46.264 -40.417 35.403 1.00 48.94 90 ASN A O 1
#

Radius of gyration: 23.11 Å; chains: 1; bounding box: 72×47×53 Å

pLDDT: mean 72.86, std 14.93, range [45.38, 92.25]

Secondary structure (DSSP, 8-state):
----PPPPHHHHHHHHHHHHS-TTT-HHHHHHHHHHHHHHHHHHHHTT--HHHHHHHHHHHHHHHHHHS---------------------

Sequence (90 aa):
MPPVEPVSPVLDTLLSLLAEAPPGHDRKAAEHAAERLDRLEYAARWDGAAPETLAAIAGARMLLGLAAYPCPRRPRIAPRHPTAGARLPN